Protein AF-A0A3G4YSW7-F1 (afdb_monomer_lite)

pLDDT: mean 88.7, std 8.54, range [55.16, 96.62]

Structure (mmCIF, N/CA/C/O backbone):
data_AF-A0A3G4YSW7-F1
#
_entry.id   AF-A0A3G4YSW7-F1
#
loop_
_atom_site.group_PDB
_atom_site.id
_atom_site.type_symbol
_atom_site.label_atom_id
_atom_site.label_alt_id
_atom_site.label_comp_id
_atom_site.label_asym_id
_atom_site.label_entity_id
_atom_site.label_seq_id
_atom_site.pdbx_PDB_ins_code
_atom_site.Cartn_x
_atom_site.Cartn_y
_atom_site.Cartn_z
_atom_site.occupancy
_atom_site.B_iso_or_equiv
_atom_site.auth_seq_id
_atom_site.auth_comp_id
_atom_site.auth_asym_id
_atom_site.auth_atom_id
_atom_site.pdbx_PDB_model_num
ATOM 1 N N . LYS A 1 1 ? -24.733 -3.608 14.215 1.00 55.16 1 LYS A N 1
ATOM 2 C CA . LYS A 1 1 ? -23.525 -3.594 13.361 1.00 55.16 1 LYS A CA 1
ATOM 3 C C . LYS A 1 1 ? -24.035 -3.319 11.963 1.00 55.16 1 LYS A C 1
ATOM 5 O O . LYS A 1 1 ? -24.765 -4.159 11.468 1.00 55.16 1 LYS A O 1
ATOM 10 N N . GLU A 1 2 ? -23.803 -2.130 11.414 1.00 71.00 2 GLU A N 1
ATOM 11 C CA . GLU A 1 2 ? -24.050 -1.917 9.986 1.00 71.00 2 GLU A CA 1
ATOM 12 C C . GLU A 1 2 ? -23.093 -2.824 9.218 1.00 71.00 2 GLU A C 1
ATOM 14 O O . GLU A 1 2 ? -21.885 -2.814 9.487 1.00 71.00 2 GLU A O 1
ATOM 19 N N . ASP A 1 3 ? -23.633 -3.646 8.326 1.00 77.25 3 ASP A N 1
ATOM 20 C CA . ASP A 1 3 ? -22.824 -4.421 7.399 1.00 77.25 3 ASP A CA 1
ATOM 21 C C . ASP A 1 3 ? -22.109 -3.432 6.483 1.00 77.25 3 ASP A C 1
ATOM 23 O O . ASP A 1 3 ? -22.716 -2.765 5.645 1.00 77.25 3 ASP A O 1
ATOM 27 N N . LYS A 1 4 ? -20.802 -3.273 6.698 1.00 84.31 4 LYS A N 1
ATOM 28 C CA . LYS A 1 4 ? -19.977 -2.450 5.819 1.00 84.31 4 LYS A CA 1
ATOM 29 C C . LYS A 1 4 ? -19.997 -3.082 4.434 1.00 84.31 4 LYS A C 1
ATOM 31 O O . LYS A 1 4 ? -19.720 -4.271 4.294 1.00 84.31 4 LYS A O 1
ATOM 36 N N . THR A 1 5 ? -20.277 -2.279 3.415 1.00 91.81 5 THR A N 1
ATOM 37 C CA . THR A 1 5 ? -20.243 -2.726 2.024 1.00 91.81 5 THR A CA 1
ATOM 38 C C . THR A 1 5 ? -18.878 -3.323 1.689 1.00 91.81 5 THR A C 1
ATOM 40 O O . THR A 1 5 ? -17.848 -2.663 1.836 1.00 91.81 5 THR A O 1
ATOM 43 N N . HIS A 1 6 ? -18.868 -4.572 1.226 1.00 90.75 6 HIS A N 1
ATOM 44 C CA . HIS A 1 6 ? -17.662 -5.217 0.719 1.00 90.75 6 HIS A CA 1
ATOM 45 C C . HIS A 1 6 ? -17.323 -4.668 -0.670 1.00 90.75 6 HIS A C 1
ATOM 47 O O . HIS A 1 6 ? -18.176 -4.629 -1.555 1.00 90.75 6 HIS A O 1
ATOM 53 N N . LEU A 1 7 ? -16.069 -4.265 -0.865 1.00 91.50 7 LEU A N 1
ATOM 54 C CA . LEU A 1 7 ? -15.561 -3.734 -2.128 1.00 91.50 7 LEU A CA 1
ATOM 55 C C . LEU A 1 7 ? -14.278 -4.473 -2.513 1.00 91.50 7 LEU A C 1
ATOM 57 O O . LEU A 1 7 ? -13.381 -4.626 -1.687 1.00 91.50 7 LEU A O 1
ATOM 61 N N . ASN A 1 8 ? -14.190 -4.895 -3.775 1.00 93.56 8 ASN A N 1
ATOM 62 C CA . ASN A 1 8 ? -12.992 -5.491 -4.367 1.00 93.56 8 ASN A CA 1
ATOM 63 C C . ASN A 1 8 ? -12.429 -4.524 -5.417 1.00 93.56 8 ASN A C 1
ATOM 65 O O . ASN A 1 8 ? -13.182 -4.028 -6.254 1.00 93.56 8 ASN A O 1
ATOM 69 N N . VAL A 1 9 ? -11.121 -4.259 -5.384 1.00 92.62 9 VAL A N 1
ATOM 70 C CA . VAL A 1 9 ? -10.455 -3.274 -6.255 1.00 92.62 9 VAL A CA 1
ATOM 71 C C . VAL A 1 9 ? -9.268 -3.925 -6.965 1.00 92.62 9 VAL A C 1
ATOM 73 O O . VAL A 1 9 ? -8.504 -4.661 -6.344 1.00 92.62 9 VAL A O 1
ATOM 76 N N . VAL A 1 10 ? -9.097 -3.634 -8.258 1.00 95.19 10 VAL A N 1
ATOM 77 C CA . VAL A 1 10 ? -7.964 -4.091 -9.082 1.00 95.19 10 VAL A CA 1
ATOM 78 C C . VAL A 1 10 ? -7.296 -2.880 -9.734 1.00 95.19 10 VAL A C 1
ATOM 80 O O . VAL A 1 10 ? -7.977 -2.023 -10.291 1.00 95.19 10 VAL A O 1
ATOM 83 N N . VAL A 1 11 ? -5.962 -2.820 -9.686 1.00 94.06 11 VAL A N 1
ATOM 84 C CA . VAL A 1 11 ? -5.153 -1.751 -10.296 1.00 94.06 11 VAL A CA 1
ATOM 85 C C . VAL A 1 11 ? -4.415 -2.303 -11.520 1.00 94.06 11 VAL A C 1
ATOM 87 O O . VAL A 1 11 ? -3.645 -3.255 -11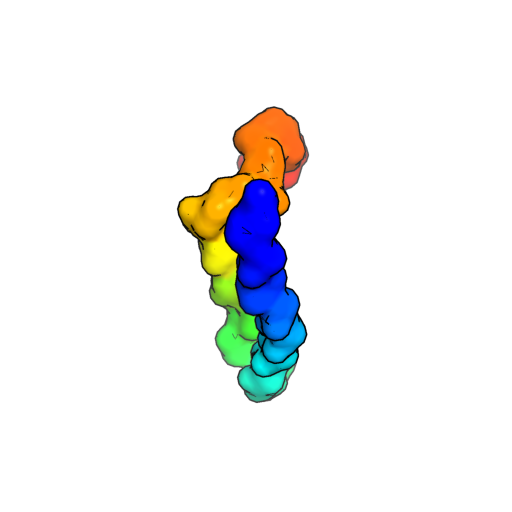.403 1.00 94.06 11 VAL A O 1
ATOM 90 N N . ILE A 1 12 ? -4.632 -1.701 -12.695 1.00 96.12 12 ILE A N 1
ATOM 91 C CA . ILE A 1 12 ? -4.068 -2.128 -13.992 1.00 96.12 12 ILE A CA 1
ATOM 92 C C . ILE A 1 12 ? -3.239 -1.016 -14.649 1.00 96.12 12 ILE A C 1
ATOM 94 O O . ILE A 1 12 ? -3.390 0.155 -14.315 1.00 96.12 12 ILE A O 1
ATOM 98 N N . GLY A 1 13 ? -2.344 -1.378 -15.575 1.00 95.62 13 GLY A N 1
ATOM 99 C CA . GLY A 1 13 ? -1.476 -0.429 -16.289 1.00 95.62 13 GLY A CA 1
ATOM 100 C C . GLY A 1 13 ? -0.090 -0.991 -16.619 1.00 95.62 13 GLY A C 1
ATOM 101 O O . GLY A 1 13 ? 0.256 -2.097 -16.192 1.00 95.62 13 GLY A O 1
ATOM 102 N N . HIS A 1 14 ? 0.719 -0.220 -17.351 1.00 96.19 14 HIS A N 1
ATOM 103 C CA . HIS A 1 14 ? 2.073 -0.602 -17.785 1.00 96.19 14 HIS A CA 1
ATOM 104 C C . HIS A 1 14 ? 2.997 -0.916 -16.598 1.00 96.19 14 HIS A C 1
ATOM 106 O O . HIS A 1 14 ? 2.789 -0.397 -15.496 1.00 96.19 14 HIS A O 1
ATOM 112 N N . VAL A 1 15 ? 3.983 -1.804 -16.786 1.00 92.25 15 VAL A N 1
ATOM 113 C CA . VAL A 1 15 ? 4.868 -2.290 -15.704 1.00 92.25 15 VAL A CA 1
ATOM 114 C C . VAL A 1 15 ? 5.541 -1.135 -14.954 1.00 92.25 15 VAL A C 1
ATOM 116 O O . VAL A 1 15 ? 5.534 -1.145 -13.725 1.00 92.25 15 VAL A O 1
ATOM 119 N N . ASP A 1 16 ? 5.929 -0.078 -15.669 1.00 94.31 16 ASP A N 1
ATOM 120 C CA . ASP A 1 16 ? 6.634 1.080 -15.103 1.00 94.31 16 ASP A CA 1
ATOM 121 C C . ASP A 1 16 ? 5.709 2.191 -14.580 1.00 94.31 16 ASP A C 1
ATOM 123 O O . ASP A 1 16 ? 6.180 3.190 -14.047 1.00 94.31 16 ASP A O 1
ATOM 127 N N . SER A 1 17 ? 4.381 2.043 -14.670 1.00 95.38 17 SER A N 1
ATOM 128 C CA . SER A 1 17 ? 3.430 3.072 -14.205 1.00 95.38 17 SER A CA 1
ATOM 129 C C . SER A 1 17 ? 3.324 3.192 -12.677 1.00 95.38 17 SER A C 1
ATOM 131 O O . SER A 1 17 ? 2.421 3.857 -12.181 1.00 95.38 17 SER A O 1
ATOM 133 N N . GLY A 1 18 ? 4.186 2.518 -11.910 1.00 94.69 18 GLY A N 1
ATOM 134 C CA . GLY A 1 18 ? 4.242 2.677 -10.452 1.00 94.69 18 GLY A CA 1
ATOM 135 C C . GLY A 1 18 ? 3.019 2.148 -9.694 1.00 94.69 18 GLY A C 1
ATOM 136 O O . GLY A 1 18 ? 2.748 2.590 -8.581 1.00 94.69 18 GLY A O 1
ATOM 137 N N . LYS A 1 19 ? 2.277 1.186 -10.264 1.00 96.62 19 LYS A N 1
ATOM 138 C CA . LYS A 1 19 ? 1.030 0.646 -9.681 1.00 96.62 19 LYS A CA 1
ATOM 139 C C . LYS A 1 19 ? 1.193 0.178 -8.233 1.00 96.62 19 LYS A C 1
ATOM 141 O O . LYS A 1 19 ? 0.360 0.497 -7.387 1.00 96.62 19 LYS A O 1
ATOM 146 N N . SER A 1 20 ? 2.257 -0.572 -7.942 1.00 95.19 20 SER A N 1
ATOM 147 C CA . SER A 1 20 ? 2.564 -1.062 -6.591 1.00 95.19 20 SER A CA 1
ATOM 148 C C . SER A 1 20 ? 2.917 0.079 -5.638 1.00 95.19 20 SER A C 1
ATOM 150 O O . SER A 1 20 ? 2.455 0.071 -4.502 1.00 95.19 20 SER A O 1
ATOM 152 N N .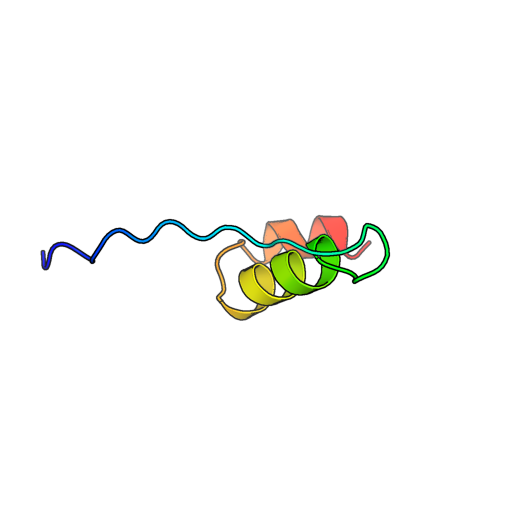 THR A 1 21 ? 3.655 1.088 -6.109 1.00 94.75 21 THR A N 1
ATOM 153 C CA . THR A 1 21 ? 4.020 2.275 -5.327 1.00 94.75 21 THR A CA 1
ATOM 154 C C . THR A 1 21 ? 2.784 3.069 -4.912 1.00 94.75 21 THR A C 1
ATOM 156 O O . THR A 1 21 ? 2.601 3.344 -3.729 1.00 94.75 21 THR A O 1
ATOM 159 N N . THR A 1 22 ? 1.885 3.380 -5.851 1.00 94.31 22 THR A N 1
ATOM 160 C CA . THR A 1 22 ? 0.642 4.108 -5.546 1.00 94.31 22 THR A CA 1
ATOM 161 C C . THR A 1 22 ? -0.292 3.286 -4.662 1.00 94.31 22 THR A C 1
ATOM 163 O O . THR A 1 22 ? -0.861 3.821 -3.714 1.00 94.31 22 THR A O 1
ATOM 166 N N . THR A 1 23 ? -0.418 1.979 -4.922 1.00 94.81 23 THR A N 1
ATOM 167 C CA . THR A 1 23 ? -1.258 1.086 -4.105 1.00 94.81 23 THR A CA 1
ATOM 168 C C . THR A 1 23 ? -0.730 0.986 -2.674 1.00 94.81 23 THR A C 1
ATOM 170 O O . THR A 1 23 ? -1.496 1.130 -1.726 1.00 94.81 23 THR A O 1
ATOM 173 N N . GLY A 1 24 ? 0.582 0.805 -2.500 1.00 92.44 24 GLY A N 1
ATOM 174 C CA . GLY A 1 24 ? 1.214 0.787 -1.182 1.00 92.44 24 GLY A CA 1
ATOM 175 C C . GLY A 1 24 ? 1.033 2.110 -0.439 1.00 92.44 24 GLY A C 1
ATOM 176 O O . GLY A 1 24 ? 0.678 2.109 0.737 1.00 92.44 24 GLY A O 1
ATOM 177 N N . HIS A 1 25 ? 1.181 3.238 -1.138 1.00 92.44 25 HIS A N 1
ATOM 178 C CA . HIS A 1 25 ? 0.981 4.563 -0.555 1.00 92.44 25 HIS A CA 1
ATOM 179 C C . HIS A 1 25 ? -0.472 4.817 -0.122 1.00 92.44 25 HIS A C 1
ATOM 181 O O . HIS A 1 25 ? -0.703 5.379 0.946 1.00 92.44 25 HIS A O 1
ATOM 187 N N . LEU A 1 26 ? -1.453 4.362 -0.908 1.00 93.44 26 LEU A N 1
ATOM 188 C CA . LEU A 1 26 ? -2.872 4.425 -0.547 1.00 93.44 26 LEU A CA 1
ATOM 189 C C . LEU A 1 26 ? -3.163 3.626 0.725 1.00 93.44 26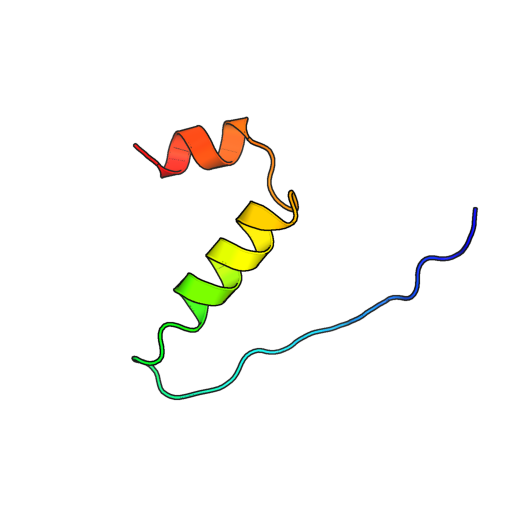 LEU A C 1
ATOM 191 O O . LEU A 1 26 ? -3.767 4.151 1.655 1.00 93.44 26 LEU A O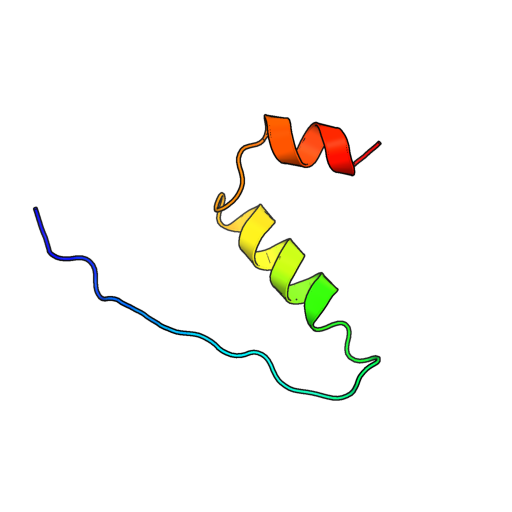 1
ATOM 195 N N . ILE A 1 27 ? -2.696 2.375 0.796 1.00 92.19 27 ILE A N 1
ATOM 196 C CA . ILE A 1 27 ? -2.898 1.528 1.981 1.00 92.19 27 ILE A CA 1
ATOM 197 C C . ILE A 1 27 ? -2.228 2.159 3.212 1.00 92.19 27 ILE A C 1
ATOM 199 O O . ILE A 1 27 ? -2.799 2.125 4.306 1.00 92.19 27 ILE A O 1
ATOM 203 N N . TYR A 1 28 ? -1.054 2.771 3.027 1.00 89.81 28 TYR A N 1
ATOM 204 C CA . TYR A 1 28 ? -0.349 3.498 4.077 1.00 89.81 28 TYR A CA 1
ATOM 205 C C . TYR A 1 28 ? -1.161 4.689 4.607 1.00 89.81 28 TYR A C 1
ATOM 207 O O . TYR A 1 28 ? -1.423 4.762 5.807 1.00 89.81 28 TYR A O 1
ATOM 215 N N . GLN A 1 29 ? -1.629 5.582 3.728 1.00 90.31 29 GLN A N 1
ATOM 216 C CA . GLN A 1 29 ? -2.423 6.750 4.128 1.00 90.31 29 GLN A CA 1
ATOM 217 C C . GLN A 1 29 ? -3.776 6.372 4.744 1.00 90.31 29 GLN A C 1
ATOM 219 O O . GLN A 1 29 ? -4.215 7.007 5.702 1.00 90.31 29 GLN A O 1
ATOM 224 N N . CYS A 1 30 ? -4.437 5.333 4.228 1.00 90.56 30 CYS A N 1
ATOM 225 C CA . CYS A 1 3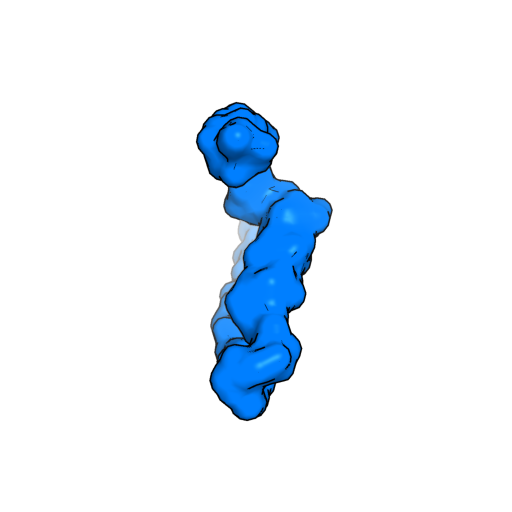0 ? -5.722 4.864 4.745 1.00 90.56 30 CYS A CA 1
ATOM 226 C C . CYS A 1 30 ? -5.615 4.152 6.106 1.00 90.56 30 CYS A C 1
ATOM 228 O O . CYS A 1 30 ? -6.637 3.719 6.638 1.00 90.56 30 CYS A O 1
ATOM 230 N N . GLY A 1 31 ? -4.409 3.997 6.667 1.00 87.69 31 GLY A N 1
ATOM 231 C CA . GLY A 1 31 ? -4.202 3.295 7.935 1.00 87.69 31 GLY A CA 1
ATOM 232 C C . GLY A 1 31 ? -4.533 1.803 7.853 1.00 87.69 31 GLY A C 1
ATOM 233 O O . GLY A 1 31 ? -4.839 1.184 8.868 1.00 87.69 31 GLY A O 1
ATOM 234 N N . GLY A 1 32 ? -4.491 1.221 6.648 1.00 87.31 32 GLY A N 1
ATOM 235 C CA . GLY A 1 32 ? -4.721 -0.209 6.434 1.00 87.31 32 GLY A CA 1
ATOM 236 C C . GLY A 1 32 ? -3.568 -1.086 6.934 1.00 87.31 32 GLY A C 1
ATOM 237 O O . GLY A 1 32 ? -3.721 -2.302 7.025 1.00 87.31 32 GLY 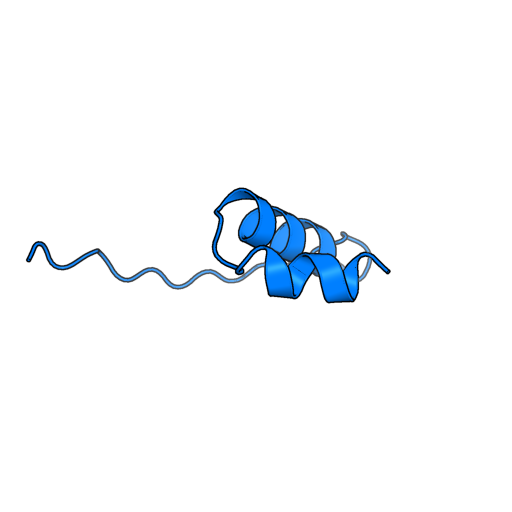A O 1
ATOM 238 N N . ILE A 1 33 ? -2.423 -0.477 7.262 1.00 87.56 33 ILE A N 1
ATOM 239 C CA . ILE A 1 33 ? -1.253 -1.133 7.848 1.00 87.56 33 ILE A CA 1
ATOM 240 C C . ILE A 1 33 ? -0.926 -0.461 9.186 1.00 87.56 33 ILE A C 1
ATOM 242 O O . ILE A 1 33 ? -0.943 0.763 9.307 1.00 87.56 33 ILE A O 1
ATOM 246 N N . ASP A 1 34 ? -0.605 -1.279 10.188 1.00 87.62 34 ASP A N 1
ATOM 247 C CA . ASP A 1 34 ? -0.172 -0.814 11.504 1.00 87.62 34 ASP A CA 1
ATOM 248 C C . ASP A 1 34 ? 1.176 -0.071 11.445 1.00 87.62 34 ASP A C 1
ATOM 250 O O . ASP A 1 34 ? 2.113 -0.501 10.763 1.00 87.62 34 ASP A O 1
ATOM 254 N N . LYS A 1 35 ? 1.308 1.010 12.222 1.00 83.50 35 LYS A N 1
ATOM 255 C CA . LYS A 1 35 ? 2.493 1.888 12.209 1.00 83.50 35 LYS A CA 1
ATOM 256 C C . LYS A 1 35 ? 3.790 1.140 12.523 1.00 83.50 35 LYS A C 1
ATOM 258 O O . LYS A 1 35 ? 4.788 1.339 11.839 1.00 83.50 35 LYS A O 1
ATOM 263 N N . ARG A 1 36 ? 3.757 0.194 13.468 1.00 86.00 36 ARG A N 1
ATOM 264 C CA . ARG A 1 36 ? 4.925 -0.623 13.841 1.00 86.00 36 ARG A CA 1
ATOM 265 C C . ARG A 1 36 ? 5.413 -1.504 12.693 1.00 86.00 36 ARG A C 1
ATOM 267 O O . ARG A 1 36 ? 6.578 -1.893 12.657 1.00 86.00 36 ARG A O 1
ATOM 274 N N . THR A 1 37 ? 4.509 -1.890 11.796 1.00 86.31 37 THR A N 1
ATOM 275 C CA . THR A 1 37 ? 4.863 -2.675 10.612 1.00 86.31 37 THR A CA 1
ATOM 276 C C . THR A 1 37 ? 5.585 -1.792 9.604 1.00 86.31 37 THR A C 1
ATOM 278 O O . THR A 1 37 ? 6.639 -2.192 9.125 1.00 86.31 37 THR A O 1
ATOM 281 N N . ILE A 1 38 ? 5.084 -0.579 9.346 1.00 87.88 38 ILE A N 1
ATOM 282 C CA . ILE A 1 38 ? 5.717 0.367 8.414 1.00 87.88 38 ILE A CA 1
ATOM 283 C C . ILE A 1 38 ? 7.102 0.808 8.883 1.00 87.88 38 ILE A C 1
ATOM 285 O O . ILE A 1 38 ? 8.041 0.761 8.096 1.00 87.88 38 ILE A O 1
ATOM 289 N N . GLU A 1 39 ? 7.271 1.112 10.169 1.00 87.44 39 GLU A N 1
ATOM 290 C CA . GLU A 1 39 ? 8.570 1.506 10.740 1.00 87.44 39 GLU A CA 1
ATOM 291 C C . GLU A 1 39 ? 9.680 0.458 10.523 1.00 87.44 39 GLU A C 1
ATOM 293 O O . GLU A 1 39 ? 10.863 0.790 10.517 1.00 87.44 39 GLU A O 1
ATOM 298 N N . LYS A 1 40 ? 9.324 -0.824 10.345 1.00 87.94 40 LYS A N 1
ATOM 299 C CA . LYS A 1 40 ? 10.292 -1.886 10.025 1.00 87.94 40 LYS A CA 1
ATOM 300 C C . LYS A 1 40 ? 10.727 -1.885 8.562 1.00 87.94 40 LYS A C 1
ATOM 302 O O . LYS A 1 40 ? 11.815 -2.374 8.285 1.00 87.94 40 LYS A O 1
ATOM 307 N N . PHE A 1 41 ? 9.874 -1.412 7.657 1.00 83.25 41 PHE A N 1
ATOM 308 C CA . PHE A 1 41 ? 10.122 -1.390 6.213 1.00 83.25 41 PHE A CA 1
ATOM 309 C C . PHE A 1 41 ? 10.676 -0.045 5.720 1.00 83.25 41 PHE A C 1
ATOM 311 O O . PHE A 1 41 ? 11.226 0.000 4.628 1.00 83.25 41 PHE A O 1
ATOM 318 N N . GLU A 1 42 ? 10.552 1.030 6.506 1.00 80.75 42 GLU A N 1
ATOM 319 C CA . GLU A 1 42 ? 11.188 2.333 6.234 1.00 80.75 42 GLU A CA 1
ATOM 320 C C . GLU A 1 42 ? 12.684 2.390 6.617 1.00 80.75 42 GLU A C 1
ATOM 322 O O . GLU A 1 42 ? 13.337 3.402 6.365 1.00 80.75 42 GLU A O 1
ATOM 327 N N . LYS A 1 43 ? 13.233 1.323 7.218 1.00 62.09 43 LYS A N 1
ATOM 328 C CA . LYS A 1 43 ? 14.670 1.160 7.503 1.00 62.09 43 LYS A CA 1
ATOM 329 C C . LYS A 1 43 ? 15.428 0.579 6.317 1.00 62.09 43 LYS A C 1
ATOM 331 O O . LYS A 1 43 ? 16.579 1.027 6.122 1.00 62.09 43 LYS A O 1
#

Radius of gyration: 13.7 Å; chains: 1; bounding box: 39×12×32 Å

InterPro domains:
  IPR000795 Translational (tr)-type GTP-binding domain [PF00009] (4-40)
  IPR027417 P-loop containing nucleoside triphosphate hydrolase [G3DSA:3.40.50.300] (1-43)
  IPR027417 P-loop containing nucleoside triphosphate hydrolase [SSF52540] (2-42)
  IPR050100 Translation factor GTPase superfamily members [PTHR23115] (3-43)

Foldseek 3Di:
DPDDDDDDDDFDDDPPPCRVVVVVVVCVVVVVDPPVVVVVVVD

Organism: Gibberella zeae (NCBI:txid5518)

Secondary structure (DSSP, 8-state):
---PPP--------TTS-HHHHHHHHHHHTT-S-HHHHHHH--

Sequence (43 aa):
KEDKTHLNVVVIGHVDSGKSTTTGHLIYQCGGIDKRTIEKFEK